Protein AF-A0ABD2EZD6-F1 (afdb_monomer_lite)

Sequence (87 aa):
ELREICVQSKLCKSGCCRRAPYGCESHCAEKGSEGSLCHTQTFFGLYNECPCQPHLTCIFPKNEKSFGIIYGHCQKIEKKKPAKKMF

Organism: Daubentonia madagascariensis (NCBI:txid31869)

pLDDT: mean 78.57, std 13.91, range [45.31, 91.69]

Structure (mmCIF, N/CA/C/O backbone):
data_AF-A0ABD2EZD6-F1
#
_entry.id   AF-A0ABD2EZD6-F1
#
loop_
_atom_site.group_PDB
_atom_site.id
_atom_site.type_symbol
_atom_site.label_atom_id
_atom_site.label_alt_id
_atom_site.label_comp_id
_atom_site.label_asym_id
_atom_site.label_entity_id
_atom_site.label_seq_id
_atom_site.pdbx_PDB_ins_code
_atom_site.Cartn_x
_atom_site.Cartn_y
_atom_site.Cartn_z
_atom_site.occupancy
_atom_site.B_iso_or_equiv
_atom_site.auth_seq_id
_atom_site.auth_comp_id
_atom_site.auth_asym_id
_atom_site.auth_atom_id
_atom_site.pdbx_PDB_model_num
ATOM 1 N N . GLU A 1 1 ? 10.579 -15.066 -6.675 1.00 45.31 1 GLU A N 1
ATOM 2 C CA . GLU A 1 1 ? 9.559 -14.406 -7.515 1.00 45.31 1 GLU A CA 1
ATOM 3 C C . GLU A 1 1 ? 10.096 -13.069 -8.002 1.00 45.31 1 GLU A C 1
ATOM 5 O O . GLU A 1 1 ? 10.531 -12.273 -7.176 1.00 45.31 1 GLU A O 1
ATOM 10 N N . LEU A 1 2 ? 10.130 -12.840 -9.319 1.00 50.75 2 LEU A N 1
ATOM 11 C CA . LEU A 1 2 ? 10.442 -11.525 -9.883 1.00 50.75 2 LEU A CA 1
ATOM 12 C C . LEU A 1 2 ? 9.254 -10.602 -9.594 1.00 50.75 2 LEU A C 1
ATOM 14 O O . LEU A 1 2 ? 8.237 -10.671 -10.279 1.00 50.75 2 LEU A O 1
ATOM 18 N N . ARG A 1 3 ? 9.353 -9.758 -8.565 1.00 65.06 3 ARG A N 1
ATOM 19 C CA . ARG A 1 3 ? 8.386 -8.668 -8.413 1.00 65.06 3 ARG A CA 1
ATOM 20 C C . ARG A 1 3 ? 8.681 -7.633 -9.497 1.00 65.06 3 ARG A C 1
ATOM 22 O O . ARG A 1 3 ? 9.768 -7.057 -9.511 1.00 65.06 3 ARG A O 1
ATOM 29 N N . GLU A 1 4 ? 7.735 -7.431 -10.411 1.00 83.19 4 GLU A N 1
ATOM 30 C CA . GLU A 1 4 ? 7.849 -6.458 -11.504 1.00 83.19 4 GLU A CA 1
ATOM 31 C C . GLU A 1 4 ? 8.206 -5.074 -10.947 1.00 83.19 4 GLU A C 1
ATOM 33 O O . GLU A 1 4 ? 7.546 -4.587 -10.026 1.00 83.19 4 GLU A O 1
ATOM 38 N N . ILE A 1 5 ? 9.262 -4.456 -11.484 1.00 88.06 5 ILE A N 1
ATOM 39 C CA . ILE A 1 5 ? 9.660 -3.094 -11.114 1.00 88.06 5 ILE A CA 1
ATOM 40 C C . ILE A 1 5 ? 8.583 -2.128 -11.614 1.00 88.06 5 ILE A C 1
ATOM 42 O O . ILE A 1 5 ? 8.128 -2.216 -12.753 1.00 88.06 5 ILE A O 1
ATOM 46 N N . CYS A 1 6 ? 8.183 -1.188 -10.767 1.00 87.44 6 CYS A N 1
ATOM 47 C CA . CYS A 1 6 ? 7.151 -0.207 -11.063 1.00 87.44 6 CYS A CA 1
ATOM 48 C C . CYS A 1 6 ? 7.582 1.194 -10.629 1.00 87.44 6 CYS A C 1
ATOM 50 O O . CYS A 1 6 ? 8.360 1.368 -9.698 1.00 87.44 6 CYS A O 1
ATOM 52 N N . VAL A 1 7 ? 7.042 2.210 -11.301 1.00 86.12 7 VAL A N 1
ATOM 53 C CA . VAL A 1 7 ? 7.245 3.632 -10.952 1.00 86.12 7 VAL A CA 1
ATOM 54 C C . VAL A 1 7 ? 5.961 4.310 -10.476 1.00 86.12 7 VAL A C 1
ATOM 56 O O . VAL A 1 7 ? 6.005 5.367 -9.855 1.00 86.12 7 VAL A O 1
ATOM 59 N N . GLN A 1 8 ? 4.805 3.704 -10.757 1.00 84.19 8 GLN A N 1
ATOM 60 C CA . GLN A 1 8 ? 3.492 4.181 -10.336 1.00 84.19 8 GLN A CA 1
ATOM 61 C C . GLN A 1 8 ? 2.573 3.003 -10.031 1.00 84.19 8 GLN A C 1
ATOM 63 O O . GLN A 1 8 ? 2.565 2.001 -10.745 1.00 84.19 8 GLN A O 1
ATOM 68 N N . SER A 1 9 ? 1.715 3.167 -9.024 1.00 84.62 9 SER A N 1
ATOM 69 C CA . SER A 1 9 ? 0.755 2.136 -8.609 1.00 84.62 9 SER A CA 1
ATOM 70 C C . SER A 1 9 ? -0.240 1.733 -9.704 1.00 84.62 9 SER A C 1
ATOM 72 O O . SER A 1 9 ? -0.704 0.598 -9.707 1.00 84.62 9 SER A O 1
ATOM 74 N N . LYS A 1 10 ? -0.528 2.622 -10.668 1.00 83.75 10 LYS A N 1
ATOM 75 C CA . LYS A 1 10 ? -1.433 2.351 -11.802 1.00 83.75 10 LYS A CA 1
ATOM 76 C C . LYS A 1 10 ? -0.888 1.324 -12.801 1.00 83.75 10 LYS A C 1
ATOM 78 O O . LYS A 1 10 ? -1.667 0.772 -13.566 1.00 83.75 10 LYS A O 1
ATOM 83 N N . LEU A 1 11 ? 0.427 1.094 -12.812 1.00 85.38 11 LEU A N 1
ATOM 84 C CA . LEU A 1 11 ? 1.072 0.135 -13.715 1.00 85.38 11 LEU A CA 1
ATOM 85 C C . LEU A 1 11 ? 0.951 -1.306 -13.205 1.00 85.38 11 LEU A C 1
ATOM 87 O O . LEU A 1 11 ? 1.035 -2.248 -13.985 1.00 85.38 11 LEU A O 1
ATOM 91 N N . CYS A 1 12 ? 0.721 -1.481 -11.904 1.00 86.69 12 CYS A N 1
ATOM 92 C CA . CYS A 1 12 ? 0.548 -2.790 -11.295 1.00 86.69 12 CYS A CA 1
ATOM 93 C C . CYS A 1 12 ? -0.909 -3.245 -11.415 1.00 86.69 12 CYS A C 1
ATOM 95 O O . CYS A 1 12 ? -1.820 -2.501 -11.051 1.00 86.69 12 CYS A O 1
ATOM 97 N N . LYS A 1 13 ? -1.144 -4.505 -11.806 1.00 85.44 13 LYS A N 1
ATOM 98 C CA . LYS A 1 13 ? -2.496 -5.110 -11.802 1.00 85.44 13 LYS A CA 1
ATOM 99 C C . LYS A 1 13 ? -3.151 -5.074 -10.419 1.00 85.44 13 LYS A C 1
ATOM 101 O O . LYS A 1 13 ? -4.356 -4.882 -10.302 1.00 85.44 13 LYS A O 1
A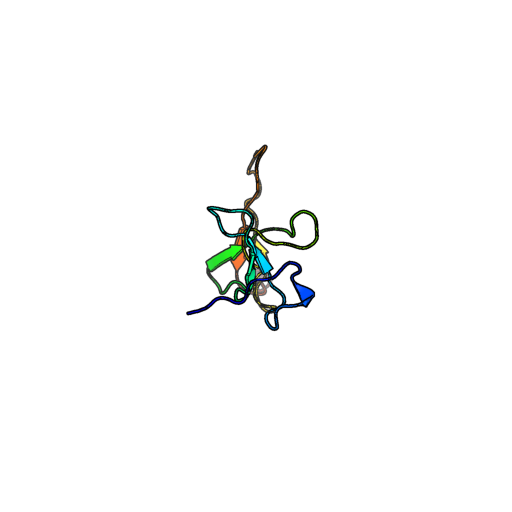TOM 106 N N . SER A 1 14 ? -2.345 -5.222 -9.369 1.00 85.00 14 SER A N 1
ATOM 107 C CA . SER A 1 14 ? -2.783 -5.104 -7.976 1.00 85.00 14 SER A CA 1
ATOM 108 C C . SER A 1 14 ? -3.157 -3.672 -7.577 1.00 85.00 14 SER A C 1
ATOM 110 O O . SER A 1 14 ? -3.791 -3.468 -6.542 1.00 85.00 14 SER A O 1
ATOM 112 N N . GLY A 1 15 ? -2.762 -2.667 -8.362 1.00 86.50 15 GLY A N 1
ATOM 113 C CA . GLY A 1 15 ? -2.921 -1.258 -8.025 1.00 86.50 15 GLY A CA 1
ATOM 114 C C . GLY A 1 15 ? -2.018 -0.787 -6.881 1.00 86.50 15 GLY A C 1
ATOM 115 O O . GLY A 1 15 ? -2.306 0.255 -6.297 1.00 86.50 15 GLY A O 1
ATOM 116 N N . CYS A 1 16 ? -0.971 -1.543 -6.524 1.00 89.00 16 CYS A N 1
ATOM 117 C CA . CYS A 1 16 ? 0.009 -1.138 -5.518 1.00 89.00 16 CYS A CA 1
ATOM 118 C C . CYS A 1 16 ? 1.445 -1.297 -6.025 1.00 89.00 16 CYS A C 1
ATOM 120 O O . CYS A 1 16 ? 1.892 -2.407 -6.320 1.00 89.00 16 CYS A O 1
ATOM 122 N N . CYS A 1 17 ? 2.170 -0.178 -6.047 1.00 89.81 17 CYS A N 1
ATOM 123 C CA . CYS A 1 17 ? 3.611 -0.139 -6.245 1.00 89.81 17 CYS A CA 1
ATOM 124 C C . CYS A 1 17 ? 4.293 0.174 -4.908 1.00 89.81 17 CYS A C 1
ATOM 126 O O . CYS A 1 17 ? 4.159 1.283 -4.378 1.00 89.81 17 CYS A O 1
ATOM 128 N N . ARG A 1 18 ? 4.979 -0.827 -4.350 1.00 89.06 18 ARG A N 1
ATOM 129 C CA . ARG A 1 18 ? 5.620 -0.762 -3.037 1.00 89.06 18 ARG A CA 1
ATOM 130 C C . ARG A 1 18 ? 7.103 -0.444 -3.179 1.00 89.06 18 ARG A C 1
ATOM 132 O O . ARG A 1 18 ? 7.824 -1.165 -3.867 1.00 89.06 18 ARG A O 1
ATOM 139 N N . ARG A 1 19 ? 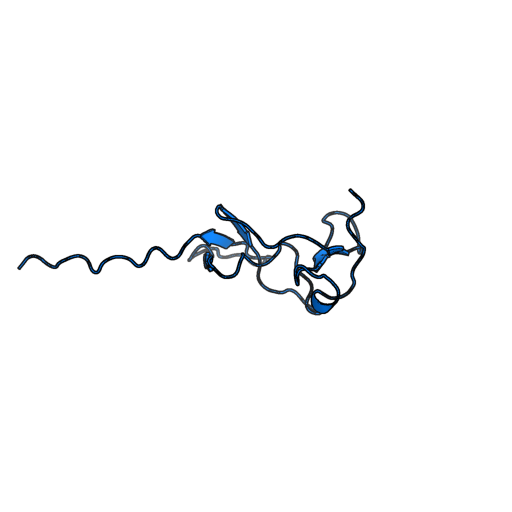7.575 0.583 -2.476 1.00 87.56 19 ARG A N 1
ATOM 140 C CA . ARG A 1 19 ? 9.000 0.919 -2.414 1.00 87.56 19 ARG A CA 1
ATOM 141 C C . ARG A 1 19 ? 9.767 -0.133 -1.613 1.00 87.56 19 ARG A C 1
ATOM 143 O O . ARG A 1 19 ? 9.335 -0.534 -0.530 1.00 87.56 19 ARG A O 1
ATOM 150 N N . ALA A 1 20 ? 10.901 -0.582 -2.142 1.00 84.19 20 ALA A N 1
ATOM 151 C CA . ALA A 1 20 ? 11.793 -1.468 -1.408 1.00 84.19 20 ALA A CA 1
ATOM 152 C C . ALA A 1 20 ? 12.408 -0.726 -0.202 1.00 84.19 20 ALA A C 1
ATOM 154 O O . ALA A 1 20 ? 12.737 0.457 -0.314 1.00 84.19 20 ALA A O 1
ATOM 155 N N . PRO A 1 21 ? 12.588 -1.395 0.952 1.00 77.12 21 PRO A N 1
ATOM 156 C CA . PRO A 1 21 ? 13.171 -0.765 2.139 1.00 77.12 21 PRO A CA 1
ATOM 157 C C . PRO A 1 21 ? 14.643 -0.375 1.938 1.00 77.12 21 PRO A C 1
ATOM 159 O O . PRO A 1 21 ? 15.105 0.604 2.516 1.00 77.12 21 PRO A O 1
ATOM 162 N N . TYR A 1 22 ? 15.364 -1.112 1.090 1.00 78.12 22 TYR A N 1
ATOM 163 C CA . TYR A 1 22 ? 16.767 -0.870 0.767 1.00 78.12 22 TYR A CA 1
ATOM 164 C C . TYR A 1 22 ? 16.883 -0.549 -0.724 1.00 78.12 22 TYR A C 1
ATOM 166 O O . TYR A 1 22 ? 17.064 -1.441 -1.546 1.00 78.12 22 TYR A O 1
ATOM 174 N N . GLY A 1 23 ? 16.708 0.727 -1.078 1.00 76.94 23 GLY A N 1
ATOM 175 C CA . GLY A 1 23 ? 16.889 1.212 -2.447 1.00 76.94 23 GLY A CA 1
ATOM 176 C C . GLY A 1 23 ? 15.894 2.285 -2.892 1.00 76.94 23 GLY A C 1
ATOM 177 O O . GLY A 1 23 ? 14.998 2.724 -2.163 1.00 76.94 23 GLY A O 1
ATOM 178 N N . CYS A 1 24 ? 16.078 2.730 -4.133 1.00 78.19 24 CYS A N 1
ATOM 179 C CA . CYS A 1 24 ? 15.128 3.598 -4.836 1.00 78.19 24 CYS A CA 1
ATOM 180 C C . CYS A 1 24 ? 14.186 2.808 -5.755 1.00 78.19 24 CYS A C 1
ATOM 182 O O . CYS A 1 24 ? 13.308 3.398 -6.381 1.00 78.19 24 CYS A O 1
ATOM 184 N N . GLU A 1 25 ? 14.347 1.487 -5.822 1.00 87.19 25 GLU A N 1
ATOM 185 C CA . GLU A 1 25 ? 13.493 0.615 -6.615 1.00 87.19 25 GLU A CA 1
ATOM 186 C C . GLU A 1 25 ? 12.146 0.397 -5.924 1.00 87.19 25 GLU A C 1
ATOM 188 O O . GLU A 1 25 ? 12.027 0.354 -4.694 1.00 87.19 25 GLU A O 1
ATOM 193 N N . SER A 1 26 ? 11.104 0.290 -6.736 1.00 88.81 26 SER A N 1
ATOM 194 C CA . SER A 1 26 ? 9.761 -0.040 -6.282 1.00 88.81 26 SER A CA 1
ATOM 195 C C . SER A 1 26 ? 9.257 -1.212 -7.100 1.00 88.81 26 SER A C 1
ATOM 197 O O . SER A 1 26 ? 9.561 -1.320 -8.286 1.00 88.81 26 SER A O 1
ATOM 199 N N . HIS A 1 27 ? 8.497 -2.093 -6.463 1.00 90.06 27 HIS A N 1
ATOM 200 C CA . HIS A 1 27 ? 7.982 -3.291 -7.102 1.00 90.06 27 HIS A CA 1
ATOM 201 C C . HIS A 1 27 ? 6.490 -3.453 -6.864 1.00 90.06 27 HIS A C 1
ATOM 203 O O . HIS A 1 27 ? 5.953 -3.037 -5.832 1.00 90.06 27 HIS A O 1
ATOM 209 N N . CYS A 1 28 ? 5.815 -4.088 -7.816 1.00 89.12 28 CYS A N 1
ATOM 210 C CA . CYS A 1 28 ? 4.417 -4.429 -7.658 1.00 89.12 28 CYS A CA 1
ATOM 211 C C . CYS A 1 28 ? 4.252 -5.397 -6.486 1.00 89.12 28 CYS A C 1
ATOM 213 O O . CYS A 1 28 ? 4.996 -6.369 -6.332 1.00 89.12 28 CYS A O 1
ATOM 215 N N . ALA A 1 29 ? 3.269 -5.103 -5.645 1.00 89.31 29 ALA A N 1
ATOM 216 C CA . ALA A 1 29 ? 2.945 -5.902 -4.477 1.00 89.31 29 ALA A CA 1
ATOM 217 C C . ALA A 1 29 ? 1.431 -6.067 -4.357 1.00 89.31 29 ALA A C 1
ATOM 219 O O . ALA A 1 29 ? 0.652 -5.275 -4.898 1.00 89.31 29 ALA A O 1
ATOM 220 N N . GLU A 1 30 ? 1.008 -7.123 -3.675 1.00 89.81 30 GLU A N 1
ATOM 221 C CA . GLU A 1 30 ? -0.404 -7.347 -3.398 1.00 89.81 30 GLU A CA 1
ATOM 222 C C . GLU A 1 30 ? -0.926 -6.378 -2.333 1.00 89.81 30 GLU A C 1
ATOM 224 O O . GLU A 1 30 ? -0.174 -5.843 -1.515 1.00 89.81 30 GLU A O 1
ATOM 229 N N . LYS A 1 31 ? -2.239 -6.137 -2.356 1.00 89.56 31 LYS A N 1
ATOM 230 C CA . LYS A 1 31 ? -2.916 -5.346 -1.323 1.00 89.56 31 LYS A CA 1
ATOM 231 C C . LYS A 1 31 ? -2.880 -6.078 0.018 1.00 89.56 31 LYS A C 1
ATOM 233 O O . LYS A 1 31 ? -2.942 -7.303 0.051 1.00 89.56 31 LYS A O 1
ATOM 238 N N . GLY A 1 32 ? -2.841 -5.320 1.111 1.00 89.31 32 GLY A N 1
ATOM 239 C CA . GLY A 1 32 ? -2.787 -5.867 2.466 1.00 89.31 32 GLY A CA 1
ATOM 240 C C . GLY A 1 32 ? -4.025 -6.696 2.817 1.00 89.31 32 GLY A C 1
ATOM 241 O O . GLY A 1 32 ? -5.159 -6.266 2.576 1.00 89.31 32 GLY A O 1
ATOM 242 N N . SER A 1 33 ? -3.791 -7.866 3.405 1.00 90.62 33 SER A N 1
AT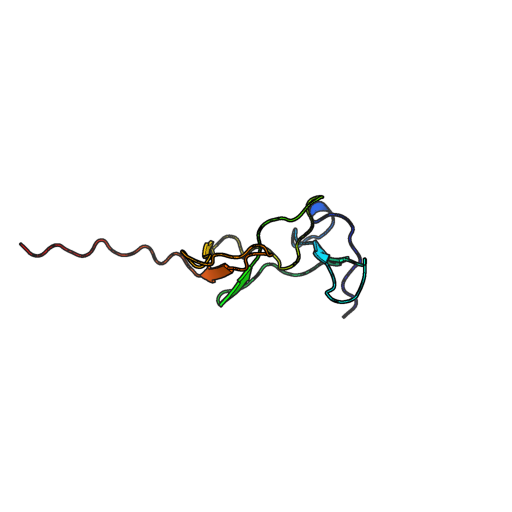OM 243 C CA . SER A 1 33 ? -4.814 -8.760 3.957 1.00 90.62 33 SER A CA 1
ATOM 244 C C . SER A 1 33 ? -5.131 -8.393 5.411 1.00 90.62 33 SER A C 1
ATOM 246 O O . SER A 1 33 ? -4.523 -7.492 5.986 1.00 90.62 33 SER A O 1
ATOM 248 N N . GLU A 1 34 ? -6.094 -9.071 6.033 1.00 91.25 34 GLU A N 1
ATOM 249 C CA . GLU A 1 34 ? -6.451 -8.827 7.436 1.00 91.25 34 GLU A CA 1
ATOM 250 C C . GLU A 1 34 ? -5.231 -8.998 8.361 1.00 91.25 34 GLU A C 1
ATOM 252 O O . GLU A 1 34 ? -4.471 -9.954 8.234 1.00 91.25 34 GLU A O 1
ATOM 257 N N . GLY A 1 35 ? -5.004 -8.027 9.247 1.00 87.50 35 GLY A N 1
ATOM 258 C CA . GLY A 1 35 ? -3.835 -7.956 10.127 1.00 87.50 35 GLY A CA 1
ATOM 259 C C . GLY A 1 35 ? -2.551 -7.434 9.472 1.00 87.50 35 GLY A C 1
ATOM 260 O O . GLY A 1 35 ? -1.60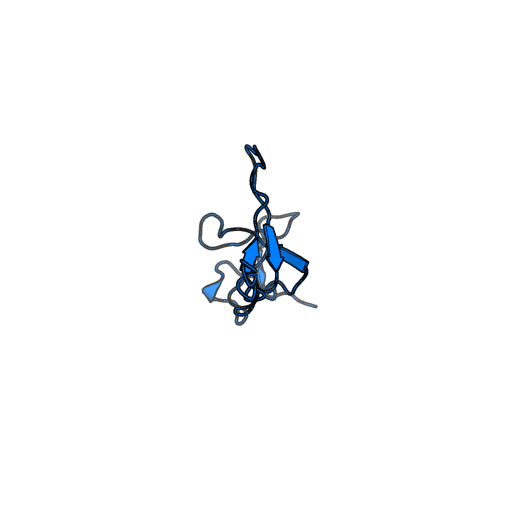0 -7.134 10.187 1.00 87.50 35 GLY A O 1
ATOM 261 N N . SER A 1 36 ? -2.507 -7.277 8.144 1.00 90.25 36 SER A N 1
ATOM 262 C CA . SER A 1 36 ? -1.344 -6.694 7.463 1.00 90.25 36 SER A CA 1
ATOM 263 C C . SER A 1 36 ? -1.186 -5.211 7.792 1.00 90.25 36 SER A C 1
ATOM 265 O O . SER A 1 36 ? -2.170 -4.503 8.029 1.00 90.25 36 SER A O 1
ATOM 267 N N . LEU A 1 37 ? 0.061 -4.739 7.763 1.00 89.62 37 LEU A N 1
ATOM 268 C CA . LEU A 1 37 ? 0.357 -3.315 7.837 1.00 89.62 37 LEU A CA 1
ATOM 269 C C . LEU A 1 37 ? -0.183 -2.602 6.598 1.00 89.62 37 LEU A C 1
ATOM 271 O O . LEU A 1 37 ? -0.205 -3.140 5.493 1.00 89.62 37 LEU A O 1
ATOM 275 N N . CYS A 1 38 ? -0.618 -1.371 6.800 1.00 89.94 38 CYS A N 1
ATOM 276 C CA . CYS A 1 38 ? -1.059 -0.493 5.735 1.00 89.94 38 CYS A CA 1
ATOM 277 C C . CYS A 1 38 ? -0.534 0.913 5.979 1.00 89.94 38 CYS A C 1
ATOM 279 O O . CYS A 1 38 ? -0.318 1.337 7.114 1.00 89.94 38 CYS A O 1
ATOM 281 N N . HIS A 1 39 ? -0.314 1.645 4.896 1.00 86.25 39 HIS A N 1
ATOM 282 C CA . HIS A 1 39 ? 0.198 3.003 4.957 1.00 86.25 39 HIS A CA 1
ATOM 283 C C . HIS A 1 39 ? -0.605 3.915 4.032 1.00 86.25 39 HIS A C 1
ATOM 285 O O . HIS A 1 39 ? -1.210 3.466 3.053 1.00 86.25 39 HIS A O 1
ATOM 291 N N . THR A 1 40 ? -0.629 5.210 4.342 1.00 77.94 40 THR A N 1
ATOM 292 C CA . THR A 1 40 ? -1.212 6.201 3.437 1.00 77.94 40 THR A CA 1
ATOM 293 C C . THR A 1 40 ? -0.376 6.311 2.163 1.00 77.94 40 THR A C 1
ATOM 295 O O . THR A 1 40 ? 0.791 5.918 2.100 1.00 77.94 40 THR A O 1
ATOM 298 N N . GLN A 1 41 ? -0.985 6.801 1.088 1.00 75.62 41 GLN A N 1
ATOM 299 C CA . GLN A 1 41 ? -0.236 7.011 -0.143 1.00 75.62 41 GLN A CA 1
ATOM 300 C C . GLN A 1 41 ? 0.874 8.037 0.104 1.00 75.62 41 GLN A C 1
ATOM 302 O O . GLN A 1 41 ? 0.623 9.102 0.669 1.00 75.62 41 GLN A O 1
ATOM 307 N N . THR A 1 42 ? 2.100 7.704 -0.294 1.00 74.81 42 THR A N 1
ATOM 308 C CA . THR A 1 42 ? 3.233 8.624 -0.192 1.00 74.81 42 THR A CA 1
ATOM 309 C C . THR A 1 42 ? 3.289 9.537 -1.416 1.00 74.81 42 THR A C 1
ATOM 311 O O . THR A 1 42 ? 2.471 9.457 -2.336 1.00 74.81 42 THR A O 1
ATOM 314 N N . PHE A 1 43 ? 4.304 10.397 -1.454 1.00 69.44 43 PHE A N 1
ATOM 315 C CA . PHE A 1 43 ? 4.578 11.272 -2.587 1.00 69.44 43 PHE A CA 1
ATOM 316 C C . PHE A 1 43 ? 4.669 10.487 -3.917 1.00 69.44 43 PHE A C 1
ATOM 318 O O . PHE A 1 43 ? 5.100 9.333 -3.939 1.00 69.44 43 PHE A O 1
ATOM 325 N N . PHE A 1 44 ? 4.216 11.102 -5.015 1.00 69.94 44 PHE A N 1
ATOM 326 C CA . PHE A 1 44 ? 4.136 10.514 -6.367 1.00 69.94 44 PHE A CA 1
ATOM 327 C C . PHE A 1 44 ? 3.270 9.247 -6.539 1.00 69.94 44 PHE A C 1
ATOM 329 O O . PHE A 1 44 ? 3.359 8.572 -7.564 1.00 69.94 44 PHE A O 1
ATOM 336 N N . GLY A 1 45 ? 2.383 8.923 -5.595 1.00 76.00 45 GLY A N 1
ATOM 337 C CA . GLY A 1 45 ? 1.450 7.801 -5.768 1.00 76.00 45 GLY A CA 1
ATOM 338 C C . GLY A 1 45 ? 2.06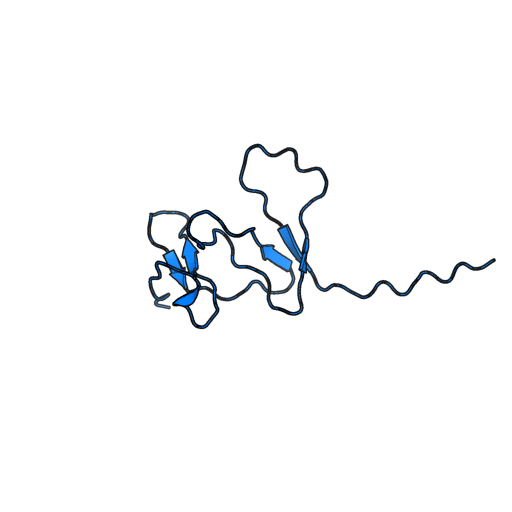5 6.417 -5.528 1.00 76.00 45 GLY A C 1
ATOM 339 O O . GLY A 1 45 ? 1.492 5.401 -5.938 1.00 76.00 45 GLY A O 1
ATOM 340 N N . LEU A 1 46 ? 3.227 6.385 -4.874 1.00 81.00 46 LEU A N 1
ATOM 341 C CA . LEU A 1 46 ? 3.888 5.182 -4.372 1.00 81.00 46 LEU A CA 1
ATOM 342 C C . LEU A 1 46 ? 3.416 4.855 -2.947 1.00 81.00 46 LEU A C 1
ATOM 344 O O . LEU A 1 46 ? 2.792 5.682 -2.275 1.00 81.00 46 LEU A O 1
ATOM 348 N N . TYR A 1 47 ? 3.709 3.638 -2.496 1.00 83.38 47 TYR A N 1
ATOM 349 C CA . TYR A 1 47 ? 3.406 3.170 -1.146 1.00 83.38 47 TYR A CA 1
ATOM 350 C C . TYR A 1 47 ? 4.656 2.580 -0.482 1.00 83.38 47 TYR A C 1
ATOM 352 O O . TYR A 1 47 ? 5.417 1.861 -1.121 1.00 83.38 47 TYR A O 1
ATOM 360 N N . ASN A 1 48 ? 4.856 2.827 0.816 1.00 83.50 48 ASN A N 1
ATOM 361 C CA . ASN A 1 48 ? 5.835 2.068 1.614 1.00 83.50 48 ASN A CA 1
ATOM 362 C C . ASN A 1 48 ? 5.272 0.699 2.033 1.00 83.50 48 ASN A C 1
ATOM 364 O O . ASN A 1 48 ? 5.976 -0.307 2.029 1.00 83.50 48 ASN A O 1
ATOM 368 N N . GLU A 1 49 ? 3.976 0.674 2.344 1.00 88.25 49 GLU A N 1
ATOM 369 C CA . GLU A 1 49 ? 3.159 -0.507 2.626 1.00 88.25 49 GLU A CA 1
ATOM 370 C C . GLU A 1 49 ? 1.868 -0.385 1.816 1.00 88.25 49 GLU A C 1
ATOM 372 O O . GLU A 1 49 ? 1.285 0.701 1.735 1.00 88.25 49 GLU A O 1
ATOM 377 N N . CYS A 1 50 ? 1.436 -1.480 1.193 1.00 89.50 50 CYS A N 1
ATOM 378 C CA . CYS A 1 50 ? 0.288 -1.448 0.296 1.00 89.50 50 CYS A CA 1
ATOM 379 C C . CYS A 1 50 ? -1.018 -1.125 1.033 1.00 89.50 50 CYS A C 1
ATOM 381 O O . CYS A 1 50 ? -1.180 -1.468 2.206 1.00 89.50 50 CYS A O 1
ATOM 383 N N . PRO A 1 51 ? -1.992 -0.502 0.346 1.00 90.00 51 PRO A N 1
ATOM 384 C CA . PRO A 1 51 ? -3.316 -0.319 0.914 1.00 90.00 51 PRO A CA 1
ATOM 385 C C . PRO A 1 51 ? -3.993 -1.675 1.125 1.00 90.00 51 PRO A C 1
ATOM 387 O O . PRO A 1 51 ? -3.693 -2.656 0.439 1.00 90.00 51 PRO A O 1
ATOM 390 N N . CYS A 1 52 ? -4.947 -1.712 2.049 1.00 91.69 52 CYS A N 1
ATOM 391 C CA . CYS A 1 52 ? -5.727 -2.909 2.317 1.00 91.69 52 CYS A CA 1
ATOM 392 C C . CYS A 1 52 ? -6.584 -3.324 1.113 1.00 91.69 52 CYS A C 1
ATOM 394 O O . CYS A 1 52 ? -6.917 -2.519 0.234 1.00 91.69 52 CYS A O 1
ATOM 396 N N . GLN A 1 53 ? -6.986 -4.592 1.090 1.00 91.12 53 GLN A N 1
ATOM 397 C CA . GLN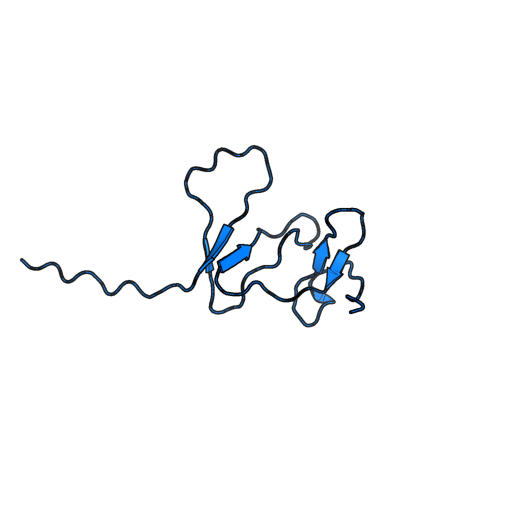 A 1 53 ? -8.006 -5.071 0.164 1.00 91.12 53 GLN A CA 1
ATOM 398 C C . GLN A 1 53 ? -9.334 -4.299 0.342 1.00 91.12 53 GLN A C 1
ATOM 400 O O . GLN A 1 53 ? -9.608 -3.792 1.428 1.00 91.12 53 GLN A O 1
ATOM 405 N N . PRO A 1 54 ? -10.197 -4.221 -0.692 1.00 84.75 54 PRO A N 1
ATOM 406 C CA . PRO A 1 54 ? -11.394 -3.365 -0.684 1.00 84.75 54 PRO A CA 1
ATOM 407 C C . PRO A 1 54 ? -12.406 -3.642 0.440 1.00 84.75 54 PRO A C 1
ATOM 409 O O . PRO A 1 54 ? -13.233 -2.791 0.741 1.00 84.75 54 PRO A O 1
ATOM 412 N N . HIS A 1 55 ? -12.364 -4.833 1.041 1.00 88.56 55 HIS A N 1
ATOM 413 C CA . HIS A 1 55 ? -13.250 -5.246 2.133 1.00 88.56 55 HIS A CA 1
ATOM 414 C C . HIS A 1 55 ? -12.662 -4.977 3.532 1.00 88.56 55 HIS A C 1
ATOM 416 O O . HIS A 1 55 ? -13.262 -5.346 4.542 1.00 88.56 55 HIS A O 1
ATOM 422 N N . LEU A 1 56 ? -11.482 -4.360 3.596 1.00 90.62 56 LEU A N 1
ATOM 423 C CA . LEU A 1 56 ? -10.744 -4.057 4.814 1.00 90.62 56 LEU A CA 1
ATOM 424 C C . LEU A 1 56 ? -10.530 -2.553 4.924 1.00 90.62 56 LEU A C 1
ATOM 426 O O . LEU A 1 56 ? -10.445 -1.832 3.932 1.00 90.62 56 LEU A O 1
ATOM 430 N N . THR A 1 57 ? -10.417 -2.073 6.154 1.00 89.56 57 THR A N 1
ATOM 431 C CA . THR A 1 57 ? -10.111 -0.674 6.447 1.00 89.56 57 THR A CA 1
ATOM 432 C C . THR A 1 57 ? -8.779 -0.583 7.158 1.00 89.56 57 THR A C 1
ATOM 434 O O . THR A 1 57 ? -8.498 -1.354 8.072 1.00 89.56 57 THR A O 1
ATOM 437 N N . CYS A 1 58 ? -7.956 0.368 6.722 1.00 89.12 58 CYS A N 1
ATOM 438 C CA . CYS A 1 58 ? -6.692 0.668 7.371 1.00 89.12 58 CYS A CA 1
ATOM 439 C C . CYS A 1 58 ? -6.959 1.481 8.643 1.00 89.12 58 CYS A C 1
ATOM 441 O O . CYS A 1 58 ? -7.350 2.648 8.565 1.00 89.12 58 CYS A O 1
ATOM 443 N N . ILE A 1 59 ? -6.801 0.854 9.808 1.00 89.75 59 ILE A N 1
ATOM 444 C CA . ILE A 1 59 ? -7.009 1.488 11.111 1.00 89.75 59 ILE A CA 1
ATOM 445 C C . ILE A 1 59 ? -5.668 1.988 11.632 1.00 89.75 59 ILE A C 1
ATOM 447 O O . ILE A 1 59 ? -4.761 1.200 11.901 1.00 89.75 59 ILE A O 1
ATOM 451 N N . PHE A 1 60 ? -5.561 3.303 11.791 1.00 87.00 60 PHE A N 1
ATOM 452 C CA . PHE A 1 60 ? -4.391 3.952 12.372 1.00 87.00 60 PHE A CA 1
ATOM 453 C C . PHE A 1 60 ? -4.551 4.097 13.893 1.00 87.00 60 PHE A C 1
ATOM 455 O O . PHE A 1 60 ? -5.661 4.378 14.366 1.00 87.00 60 PHE A O 1
ATOM 462 N N . PRO A 1 61 ? -3.471 3.939 14.675 1.00 82.44 61 PRO A N 1
ATOM 463 C CA . PRO A 1 61 ? -3.505 4.177 16.112 1.00 82.44 61 PRO A CA 1
ATOM 464 C C . PRO A 1 61 ? -3.846 5.647 16.414 1.00 82.44 61 PRO A C 1
ATOM 466 O O . PRO A 1 61 ? -3.103 6.573 16.088 1.00 82.44 61 PRO A O 1
ATOM 469 N N . LYS A 1 62 ? -4.995 5.878 17.064 1.00 69.94 62 LYS A N 1
ATOM 470 C CA . LYS A 1 62 ? -5.351 7.186 17.633 1.00 69.94 62 LYS A CA 1
ATOM 471 C C . LYS A 1 62 ? -4.378 7.462 18.780 1.00 69.94 62 LYS A C 1
ATOM 473 O O . LYS A 1 62 ? -4.416 6.725 19.757 1.00 69.94 62 LYS A O 1
ATOM 478 N N . ASN A 1 63 ? -3.563 8.512 18.668 1.00 63.72 63 ASN A N 1
ATOM 479 C CA . ASN A 1 63 ? -2.543 8.986 19.630 1.00 63.72 63 ASN A CA 1
ATOM 480 C C . ASN A 1 63 ? -1.083 8.644 19.311 1.00 63.72 63 ASN A C 1
ATOM 482 O O . ASN A 1 63 ? -0.215 8.893 20.149 1.00 63.72 63 ASN A O 1
ATOM 486 N N . GLU A 1 64 ? -0.772 8.176 18.105 1.00 63.94 64 GLU A N 1
ATOM 487 C CA . GLU A 1 64 ? 0.625 8.118 17.683 1.00 63.94 64 GLU A CA 1
ATOM 488 C C . GLU A 1 64 ? 1.130 9.537 17.372 1.00 63.94 64 GLU A C 1
ATOM 490 O O . GLU A 1 64 ? 0.957 10.069 16.277 1.00 63.94 64 GLU A O 1
ATOM 495 N N . LYS A 1 65 ? 1.709 10.199 18.383 1.00 55.75 65 LYS A N 1
ATOM 496 C CA . LYS A 1 65 ? 2.457 11.453 18.216 1.00 55.75 65 LYS A CA 1
ATOM 497 C C . LYS A 1 65 ? 3.775 11.135 17.512 1.00 55.75 65 LYS A C 1
ATOM 499 O O . LYS A 1 65 ? 4.817 11.044 18.153 1.00 55.75 65 LYS A O 1
ATOM 504 N N . SER A 1 66 ? 3.718 10.920 16.205 1.00 58.19 66 SER A N 1
ATOM 505 C CA . SER A 1 66 ? 4.894 10.631 15.391 1.00 58.19 66 SER A CA 1
ATOM 506 C C . SER A 1 66 ? 5.192 11.798 14.457 1.00 58.19 66 SER A C 1
ATOM 508 O O . SER A 1 66 ? 4.320 12.263 13.729 1.00 58.19 66 SER A O 1
ATOM 510 N N . PHE A 1 67 ? 6.448 12.249 14.466 1.00 60.75 67 PHE A N 1
ATOM 511 C CA . PHE A 1 67 ? 7.021 13.101 13.416 1.00 60.75 67 PHE A CA 1
ATOM 512 C C . PHE A 1 67 ? 7.419 12.283 12.167 1.00 60.75 67 PHE A C 1
ATOM 514 O O . PHE A 1 67 ? 8.014 12.821 11.237 1.00 60.75 67 PHE A O 1
ATOM 521 N N . GLY A 1 68 ? 7.128 10.976 12.160 1.00 67.38 68 GLY A N 1
ATOM 522 C CA . GLY A 1 68 ? 7.462 10.030 11.103 1.00 67.38 68 GLY A CA 1
ATOM 523 C C . GLY A 1 68 ? 6.246 9.453 10.374 1.00 67.38 68 GLY A C 1
ATOM 524 O O . GLY A 1 68 ? 5.118 9.926 10.476 1.00 67.38 68 GLY A O 1
ATOM 525 N N . ILE A 1 69 ? 6.519 8.405 9.603 1.00 71.81 69 ILE A N 1
ATOM 526 C CA . ILE A 1 69 ? 5.566 7.693 8.747 1.00 71.81 69 ILE A CA 1
ATOM 527 C C . ILE A 1 69 ? 4.620 6.858 9.630 1.00 71.81 69 ILE A C 1
ATOM 529 O O . ILE A 1 69 ? 5.092 5.992 10.363 1.00 71.81 69 ILE A O 1
ATOM 533 N N . ILE A 1 70 ? 3.308 7.130 9.589 1.00 80.12 70 ILE A N 1
ATOM 534 C CA . ILE A 1 70 ? 2.307 6.482 10.461 1.00 80.12 70 ILE A CA 1
ATOM 535 C C . ILE A 1 70 ? 1.737 5.247 9.770 1.00 80.12 70 ILE A C 1
ATOM 537 O O . ILE A 1 70 ? 1.033 5.361 8.765 1.00 80.12 70 ILE A O 1
ATOM 541 N N . TYR A 1 71 ? 1.980 4.072 10.343 1.00 86.00 71 TYR A N 1
ATOM 542 C CA . TYR A 1 71 ? 1.447 2.810 9.838 1.00 86.00 71 TYR A CA 1
ATOM 543 C C . TYR A 1 71 ? 0.156 2.428 10.567 1.00 86.00 71 TYR A C 1
ATOM 545 O O . TYR A 1 71 ? 0.003 2.621 11.772 1.00 86.00 71 TYR A O 1
ATOM 553 N N . GLY A 1 72 ? -0.799 1.893 9.818 1.00 89.38 72 GLY A N 1
ATOM 554 C CA . GLY A 1 72 ? -2.024 1.300 10.335 1.00 89.38 72 GLY A CA 1
ATOM 555 C C . GLY A 1 72 ? -2.030 -0.213 10.153 1.00 89.38 72 GLY A C 1
ATOM 556 O O . GLY A 1 72 ? -1.093 -0.796 9.607 1.00 89.38 72 GLY A O 1
ATOM 557 N N . HIS A 1 73 ? -3.125 -0.839 10.574 1.00 91.44 73 HIS A N 1
ATOM 558 C CA . HIS A 1 73 ? -3.386 -2.258 10.337 1.00 91.44 73 HIS A CA 1
ATOM 559 C C . HIS A 1 73 ? -4.711 -2.448 9.605 1.00 91.44 73 HIS A C 1
ATOM 561 O O . HIS A 1 73 ? -5.710 -1.793 9.915 1.00 91.44 73 HIS A O 1
ATOM 567 N N . CYS A 1 74 ? -4.730 -3.370 8.650 1.00 91.69 74 CYS A N 1
ATOM 568 C CA . CYS A 1 74 ? -5.935 -3.743 7.928 1.00 91.69 74 CYS A CA 1
ATOM 569 C C . CYS A 1 74 ? -6.864 -4.564 8.823 1.00 91.69 74 CYS A C 1
ATOM 571 O O . CYS A 1 74 ? -6.517 -5.666 9.241 1.00 91.69 74 CYS A O 1
ATOM 573 N N . GLN A 1 75 ? -8.064 -4.058 9.088 1.00 90.94 75 GLN A N 1
ATOM 574 C CA . GLN A 1 75 ? -9.094 -4.768 9.848 1.00 90.94 75 GLN A CA 1
ATOM 575 C C . GLN A 1 75 ? -10.407 -4.791 9.073 1.00 90.94 75 GLN A C 1
ATOM 577 O O . GLN A 1 75 ? -10.736 -3.844 8.349 1.00 90.94 75 GLN A O 1
ATOM 582 N N . LYS A 1 76 ? -11.189 -5.860 9.233 1.00 87.44 76 LYS A N 1
ATOM 583 C CA . LYS A 1 76 ? -12.580 -5.860 8.781 1.00 87.44 76 LYS A CA 1
ATOM 584 C C . LYS A 1 76 ? -13.356 -4.845 9.609 1.00 87.44 76 LYS A C 1
ATOM 586 O O . LYS A 1 76 ? -13.276 -4.837 10.836 1.00 87.44 76 LYS A O 1
ATOM 591 N N . ILE A 1 77 ? -14.152 -4.009 8.947 1.00 72.62 77 ILE A N 1
ATOM 592 C CA . ILE A 1 77 ? -15.214 -3.299 9.655 1.00 72.62 77 ILE A CA 1
ATOM 593 C C . ILE A 1 77 ? -16.275 -4.352 9.962 1.00 72.62 77 ILE A C 1
ATOM 595 O O . ILE A 1 77 ? -17.196 -4.574 9.175 1.00 72.62 77 ILE A O 1
ATOM 599 N N . GLU A 1 78 ? -16.165 -5.021 11.106 1.00 63.66 78 GLU A N 1
ATOM 600 C CA . GLU A 1 78 ? -17.352 -5.631 11.680 1.00 63.66 78 GLU A CA 1
ATOM 601 C C . GLU A 1 78 ? -18.332 -4.487 11.934 1.00 63.66 78 GLU A C 1
ATOM 603 O O . GLU A 1 78 ? -18.045 -3.552 12.688 1.00 63.66 78 GLU A O 1
ATOM 608 N N . LYS A 1 79 ? -19.486 -4.512 11.255 1.00 56.00 79 LYS A N 1
ATOM 609 C CA . LYS A 1 79 ? -20.609 -3.649 11.616 1.00 56.00 79 LYS A CA 1
ATOM 610 C C . LYS A 1 79 ? -20.888 -3.935 13.087 1.00 56.00 79 LYS A C 1
ATOM 612 O O . LYS A 1 79 ? -21.514 -4.948 13.392 1.00 56.00 79 LYS A O 1
ATOM 617 N N . LYS A 1 80 ? -20.407 -3.080 13.999 1.00 50.56 80 LYS A N 1
ATOM 618 C CA . LYS A 1 80 ? -20.791 -3.144 15.409 1.00 50.56 80 LYS A CA 1
ATOM 619 C C . LYS A 1 80 ? -22.313 -3.157 15.413 1.00 50.56 80 LYS A C 1
ATOM 621 O O . LYS A 1 80 ? -22.932 -2.153 15.058 1.00 50.56 80 LYS A O 1
ATOM 626 N N . LYS A 1 81 ? -22.918 -4.303 15.750 1.00 48.72 81 LYS A N 1
ATOM 627 C CA . LYS A 1 81 ? -24.344 -4.348 16.068 1.00 48.72 81 LYS A CA 1
ATOM 628 C C . LYS A 1 81 ? -24.556 -3.236 17.096 1.00 48.72 81 LYS A C 1
ATOM 630 O O . LYS A 1 81 ? -23.786 -3.197 18.061 1.00 48.72 81 LYS A O 1
ATOM 635 N N . PRO A 1 82 ? -25.502 -2.304 16.884 1.00 45.84 82 PRO A N 1
ATOM 636 C CA . PRO A 1 82 ? -25.785 -1.299 17.893 1.00 45.84 82 PRO A CA 1
ATOM 637 C C . PRO A 1 82 ? -26.050 -2.057 19.190 1.00 45.84 82 PRO A C 1
ATOM 639 O O . PRO A 1 82 ? -26.887 -2.963 19.216 1.00 45.84 82 PRO A O 1
ATOM 642 N N . ALA A 1 83 ? -25.257 -1.765 20.223 1.00 53.31 83 ALA A N 1
ATOM 643 C CA . ALA A 1 83 ? -25.473 -2.337 21.537 1.00 53.31 83 ALA A CA 1
ATOM 644 C C . ALA A 1 83 ? -26.928 -2.030 21.892 1.00 53.31 83 ALA A C 1
ATOM 646 O O . ALA A 1 83 ? -27.312 -0.858 21.945 1.00 53.31 83 ALA A O 1
ATOM 647 N N . LYS A 1 84 ? -27.756 -3.073 22.031 1.00 50.75 84 LYS A N 1
ATOM 648 C CA . LYS A 1 84 ? -29.115 -2.921 22.542 1.00 50.75 84 LYS A CA 1
ATOM 649 C C . LYS A 1 84 ? -28.968 -2.235 23.898 1.00 50.75 84 LYS A C 1
ATOM 651 O O . LYS A 1 84 ? -28.507 -2.861 24.846 1.00 50.75 84 LYS A O 1
ATOM 656 N N . LYS A 1 85 ? -29.296 -0.942 23.968 1.00 47.66 85 LYS A N 1
ATOM 657 C CA . LYS A 1 85 ? -29.542 -0.265 25.238 1.00 47.66 85 LYS A CA 1
ATOM 658 C C . LYS A 1 85 ? -30.729 -0.994 25.863 1.00 47.66 85 LYS A C 1
ATOM 660 O O . LYS A 1 85 ? -31.848 -0.843 25.383 1.00 47.66 85 LYS A O 1
ATOM 665 N N . MET A 1 86 ? -30.464 -1.850 26.844 1.00 45.38 86 MET A N 1
ATOM 666 C CA . MET A 1 86 ? -31.490 -2.282 27.786 1.00 45.38 86 MET A CA 1
ATOM 667 C C . MET A 1 86 ? -31.776 -1.076 28.682 1.00 45.38 86 MET A C 1
ATOM 669 O O . MET A 1 86 ? -30.861 -0.564 29.327 1.00 45.38 86 MET A O 1
ATOM 673 N N . PHE A 1 87 ? -33.008 -0.578 28.579 1.00 52.59 87 PHE A N 1
ATOM 674 C CA . PHE A 1 87 ? -33.631 0.333 29.534 1.00 52.59 87 PHE A CA 1
ATOM 675 C C . PHE A 1 87 ? -34.251 -0.491 30.659 1.00 52.59 87 PHE A C 1
ATOM 677 O O . PHE A 1 87 ? -34.729 -1.608 30.346 1.00 52.59 87 PHE A O 1
#

Secondary structure (DSSP, 8-state):
--PPB-SSGGGSTTS-EEEPSSSS-EEE-PPB-TT-EEE---GGG-BSSPPBPTT-EEEPPTT---SS--EEEEE------------

Radius of gyration: 16.03 Å; chains: 1; bounding box: 50×28×43 Å

Foldseek 3Di:
DPFAWDDALVVAPQSAWAQDPPDRTTGHDHADDAFGKAFDQDPPHHGNHHHHDPQWDFDWDDPPPDPDTTIGGTHGPPVPPPPPPDD

InterPro domains:
  IPR001981 Colipase [PR00128] (14-36)
  IPR001981 Colipase [PR00128] (37-59)
  IPR001981 Colipase [PS51342] (1-77)
  IPR001981 Colipase [PTHR10041] (3-82)
  IPR001981 Colipase [SM00023] (1-82)